Protein AF-A0A0F6TPR3-F1 (afdb_monomer_lite)

Sequence (73 aa):
MSNKNKPSMAQIFVAFLIAFFGSKVIFHFMDFNYSLFKDPFDIGKLLIDIGVFFGLFFIGMMVYTLFSVRKAS

Radius of gyration: 15.55 Å; chains: 1; bounding box: 41×25×42 Å

pLDDT: mean 87.82, 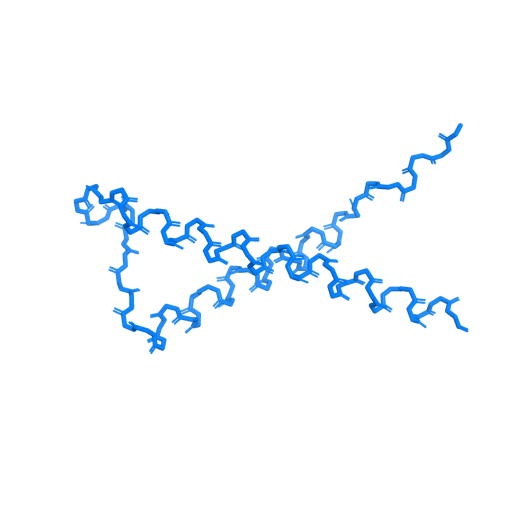std 12.05, range [43.22, 97.69]

Secondary structure (DSSP, 8-state):
---TTSPPHHHHHHHHHHHHHHHHHHHHHTT----TTTS---HHHHHHHHHHHHHHHHHHHHHHHHHHHHHH-

Organism: NCBI:txid914150

Structure (mmCIF, N/CA/C/O backbone):
data_AF-A0A0F6TPR3-F1
#
_entry.id   AF-A0A0F6TPR3-F1
#
loop_
_atom_site.group_PDB
_atom_site.id
_atom_site.type_symbol
_atom_site.label_atom_id
_atom_site.label_alt_id
_atom_site.label_comp_id
_atom_site.label_asym_id
_atom_site.label_entity_id
_atom_site.label_seq_id
_atom_site.pdbx_PDB_ins_code
_atom_site.Cartn_x
_atom_site.Cartn_y
_atom_site.Cartn_z
_atom_site.occupancy
_atom_site.B_iso_or_equiv
_atom_site.auth_seq_id
_atom_site.auth_comp_id
_atom_site.auth_asym_id
_atom_site.auth_atom_id
_atom_site.pdbx_PDB_model_num
ATOM 1 N N . MET A 1 1 ? -4.725 16.114 28.401 1.00 43.22 1 MET A N 1
ATOM 2 C CA . MET A 1 1 ? -5.396 15.893 27.099 1.00 43.22 1 MET A CA 1
ATOM 3 C C . MET A 1 1 ? -5.048 14.497 26.599 1.00 43.22 1 MET A C 1
ATOM 5 O O . MET A 1 1 ? -3.884 14.236 26.335 1.00 43.22 1 MET A O 1
ATOM 9 N N . SER A 1 2 ? -6.016 13.575 26.555 1.00 45.94 2 SER A N 1
ATOM 10 C CA . SER A 1 2 ? -5.799 12.219 26.024 1.00 45.94 2 SER A CA 1
ATOM 11 C C . SER A 1 2 ? -5.590 12.299 24.510 1.00 45.94 2 SER A C 1
ATOM 13 O O . SER A 1 2 ? -6.425 12.853 23.796 1.00 45.94 2 SER A O 1
ATOM 15 N N . ASN A 1 3 ? -4.454 11.793 24.032 1.00 51.31 3 ASN A N 1
ATOM 16 C CA . ASN A 1 3 ? -4.071 11.770 22.623 1.00 51.31 3 ASN A CA 1
ATOM 17 C C . ASN A 1 3 ? -4.904 10.724 21.857 1.00 51.31 3 ASN A C 1
ATOM 19 O O . ASN A 1 3 ? -4.419 9.641 21.546 1.00 51.31 3 ASN A O 1
ATOM 23 N N . LYS A 1 4 ? -6.182 11.028 21.603 1.00 57.56 4 LYS A N 1
ATOM 24 C CA . LYS A 1 4 ? -7.135 10.136 20.917 1.00 57.56 4 LYS A CA 1
ATOM 25 C C . LYS A 1 4 ? -6.964 10.081 19.388 1.00 57.56 4 LYS A C 1
ATOM 27 O O . LYS A 1 4 ? -7.724 9.382 18.733 1.00 57.56 4 LYS A O 1
ATOM 32 N N . ASN A 1 5 ? -5.974 10.777 18.822 1.00 67.19 5 ASN A N 1
ATOM 33 C CA . ASN A 1 5 ? -5.778 10.881 17.367 1.00 67.19 5 ASN A CA 1
ATOM 34 C C . ASN A 1 5 ? -4.699 9.943 16.808 1.00 67.19 5 ASN A C 1
ATOM 36 O O . ASN A 1 5 ? -4.409 9.986 15.615 1.00 67.19 5 ASN A O 1
ATOM 40 N N . LYS A 1 6 ? -4.080 9.103 17.646 1.00 80.94 6 LYS A N 1
ATOM 41 C CA . LYS A 1 6 ? -3.116 8.109 17.169 1.00 80.94 6 LYS A CA 1
ATOM 42 C C . LYS A 1 6 ? -3.858 6.856 16.706 1.00 80.94 6 LYS A C 1
ATOM 44 O O . LYS A 1 6 ? -4.612 6.294 17.504 1.00 80.94 6 LYS A O 1
ATOM 49 N N . PRO A 1 7 ? -3.642 6.395 15.464 1.00 83.62 7 PRO A N 1
ATOM 50 C CA . PRO A 1 7 ? -4.221 5.138 15.030 1.00 83.62 7 PRO A CA 1
ATOM 51 C C . PRO A 1 7 ? -3.703 3.992 15.896 1.00 83.62 7 PRO A C 1
ATOM 53 O O . PRO A 1 7 ? -2.530 3.949 16.275 1.00 83.62 7 PRO A O 1
ATOM 56 N N . SER A 1 8 ? -4.602 3.072 16.236 1.00 90.69 8 SER A N 1
ATOM 57 C CA . SER A 1 8 ? -4.246 1.904 17.041 1.00 90.69 8 SER A CA 1
ATOM 58 C C . SER A 1 8 ? -3.340 0.949 16.257 1.00 90.69 8 SER A C 1
ATOM 60 O O . SER A 1 8 ? -3.387 0.900 15.028 1.00 90.69 8 SER A O 1
ATOM 62 N N . MET A 1 9 ? -2.563 0.122 16.962 1.00 92.38 9 MET A N 1
ATOM 63 C CA . MET A 1 9 ? -1.737 -0.907 16.313 1.00 92.38 9 MET A CA 1
ATOM 64 C C . MET A 1 9 ? -2.583 -1.889 15.494 1.00 92.38 9 MET A C 1
ATOM 66 O O . MET A 1 9 ? -2.160 -2.307 14.423 1.00 92.38 9 MET A O 1
ATOM 70 N N . ALA A 1 10 ? -3.802 -2.203 15.948 1.00 91.00 10 ALA A N 1
ATOM 71 C CA . ALA A 1 10 ? -4.741 -3.040 15.203 1.00 91.00 10 ALA A CA 1
ATOM 72 C C . ALA A 1 10 ? -5.173 -2.384 13.883 1.00 91.00 10 ALA A C 1
ATOM 74 O O . ALA A 1 10 ? -5.182 -3.038 12.846 1.00 91.00 10 ALA A O 1
ATOM 75 N N . GLN A 1 11 ? -5.469 -1.082 13.906 1.00 92.69 11 GLN A N 1
ATOM 76 C CA . GLN A 1 11 ? -5.816 -0.326 12.704 1.00 92.69 11 GLN A CA 1
ATOM 77 C C . GLN A 1 11 ? -4.662 -0.312 11.695 1.00 92.69 11 GLN A C 1
ATOM 79 O O . GLN A 1 11 ? -4.877 -0.597 10.520 1.00 92.69 11 GLN A O 1
ATOM 84 N N . ILE A 1 12 ? -3.441 -0.032 12.163 1.00 95.19 12 ILE A N 1
ATOM 85 C CA . ILE A 1 12 ? -2.231 -0.042 11.329 1.00 95.19 12 ILE A CA 1
ATOM 86 C C . ILE A 1 12 ? -2.003 -1.436 10.742 1.00 95.19 12 ILE A C 1
ATOM 88 O O . ILE A 1 12 ? -1.731 -1.565 9.553 1.00 95.19 12 ILE A O 1
ATOM 92 N N . PHE A 1 13 ? -2.145 -2.483 11.557 1.00 95.31 13 PHE A N 1
ATOM 93 C CA . PHE A 1 13 ? -1.957 -3.861 11.121 1.00 95.31 13 PHE A CA 1
ATOM 94 C C . PHE A 1 13 ? -2.982 -4.273 10.058 1.00 95.31 13 PHE A C 1
ATOM 96 O O . PHE A 1 13 ? -2.605 -4.806 9.020 1.00 95.31 13 PHE A O 1
ATOM 103 N N . VAL A 1 14 ? -4.267 -3.970 10.261 1.00 94.31 14 VAL A N 1
ATOM 104 C CA . VAL A 1 14 ? -5.315 -4.263 9.271 1.00 94.31 14 VAL A CA 1
ATOM 105 C C . VAL A 1 14 ? -5.081 -3.485 7.976 1.00 94.31 14 VAL A C 1
ATOM 107 O O . VAL A 1 14 ? -5.136 -4.073 6.897 1.00 94.31 14 VAL A O 1
ATOM 110 N N . ALA A 1 15 ? -4.763 -2.191 8.063 1.00 96.62 15 ALA A N 1
ATOM 111 C CA . ALA A 1 15 ? -4.445 -1.379 6.892 1.00 96.62 15 ALA A CA 1
ATOM 112 C C . ALA A 1 15 ? -3.209 -1.903 6.144 1.00 96.62 15 ALA A C 1
ATOM 114 O O . ALA A 1 15 ? -3.212 -1.945 4.916 1.00 96.62 15 ALA A O 1
ATOM 115 N N . PHE A 1 16 ? -2.186 -2.367 6.867 1.00 96.56 16 PHE A N 1
ATOM 116 C CA . PHE A 1 16 ? -1.009 -3.010 6.287 1.00 96.56 16 PHE A CA 1
ATOM 117 C C . PHE A 1 16 ? -1.371 -4.295 5.540 1.00 96.56 16 PHE A C 1
ATOM 119 O O . PHE A 1 16 ? -0.928 -4.473 4.411 1.00 96.56 16 PHE A O 1
ATOM 126 N N . LEU A 1 17 ? -2.194 -5.175 6.123 1.00 96.62 17 LEU A N 1
ATOM 127 C CA . LEU A 1 17 ? -2.623 -6.404 5.448 1.00 96.62 17 LEU A CA 1
ATOM 128 C C . LEU A 1 17 ? -3.407 -6.095 4.168 1.00 96.62 17 LEU A C 1
ATOM 130 O O . LEU A 1 17 ? -3.139 -6.696 3.129 1.00 96.62 17 LEU A O 1
ATOM 134 N N . ILE A 1 18 ? -4.331 -5.130 4.225 1.00 95.44 18 ILE A N 1
ATOM 135 C CA . ILE A 1 18 ? -5.092 -4.680 3.051 1.00 95.44 18 ILE A CA 1
ATOM 136 C C . ILE A 1 18 ? -4.146 -4.139 1.979 1.00 95.44 18 ILE A C 1
ATOM 138 O O . ILE A 1 18 ? -4.262 -4.528 0.821 1.00 95.44 18 ILE A O 1
ATOM 142 N N . ALA A 1 19 ? -3.192 -3.286 2.351 1.00 97.25 19 ALA A N 1
ATOM 143 C CA . ALA A 1 19 ? -2.224 -2.727 1.416 1.00 97.25 19 ALA A CA 1
ATOM 144 C C . ALA A 1 19 ? -1.318 -3.797 0.803 1.00 97.25 19 ALA A C 1
ATOM 146 O O . ALA A 1 19 ? -1.134 -3.815 -0.408 1.00 97.25 19 ALA A O 1
ATOM 147 N N . PHE A 1 20 ? -0.797 -4.713 1.618 1.00 95.19 20 PHE A N 1
ATOM 148 C CA . PHE A 1 20 ? 0.147 -5.741 1.191 1.00 95.19 20 PHE A CA 1
ATOM 149 C C . PHE A 1 20 ? -0.480 -6.781 0.261 1.00 95.19 20 PHE A C 1
ATOM 151 O O . PHE A 1 20 ? 0.109 -7.144 -0.756 1.00 95.19 20 PHE A O 1
ATOM 158 N N . PHE A 1 21 ? -1.663 -7.295 0.602 1.00 96.31 21 PHE A N 1
ATOM 159 C CA . PHE A 1 21 ? -2.352 -8.247 -0.268 1.00 96.31 21 PHE A CA 1
ATOM 160 C C . PHE A 1 21 ? -3.030 -7.538 -1.437 1.00 96.31 21 PHE A C 1
ATOM 162 O O . PHE A 1 21 ? -2.972 -8.029 -2.561 1.00 96.31 21 PHE A O 1
ATOM 169 N N . GLY A 1 22 ? -3.622 -6.369 -1.195 1.00 95.88 22 GLY A N 1
ATOM 170 C CA . GLY A 1 22 ? -4.280 -5.576 -2.225 1.00 95.88 22 GLY A CA 1
ATOM 171 C C . GLY A 1 22 ? -3.317 -5.129 -3.319 1.00 95.88 22 GLY A C 1
ATOM 172 O O . GLY A 1 22 ? -3.658 -5.260 -4.490 1.00 95.88 22 GLY A O 1
ATOM 173 N N . SER A 1 23 ? -2.100 -4.690 -2.979 1.00 95.44 23 SER A N 1
ATOM 174 C CA . SER A 1 23 ? -1.108 -4.297 -3.987 1.00 95.44 23 SER A CA 1
ATOM 175 C C . SER A 1 23 ? -0.722 -5.479 -4.874 1.00 95.44 23 SER A C 1
ATOM 177 O O . SER A 1 23 ? -0.740 -5.349 -6.092 1.00 95.44 23 SER A O 1
ATOM 179 N N . LYS A 1 24 ? -0.492 -6.665 -4.292 1.00 93.00 24 LYS A N 1
ATOM 180 C CA . LYS A 1 24 ? -0.215 -7.895 -5.055 1.00 93.00 24 LYS A CA 1
ATOM 181 C C . LYS A 1 24 ? -1.351 -8.270 -6.000 1.00 93.00 24 LYS A C 1
ATOM 183 O O . LYS A 1 24 ? -1.086 -8.663 -7.130 1.00 93.00 24 LYS A O 1
ATOM 188 N N . VAL A 1 25 ? -2.599 -8.155 -5.544 1.00 95.25 25 VAL A N 1
ATOM 189 C CA . VAL A 1 25 ? -3.777 -8.430 -6.377 1.00 95.25 25 VAL A CA 1
ATOM 190 C C . VAL A 1 25 ? -3.857 -7.434 -7.533 1.00 95.25 25 VAL A C 1
ATOM 192 O O . VAL A 1 25 ? -3.995 -7.852 -8.678 1.00 95.25 25 VAL A O 1
ATOM 195 N N . ILE A 1 26 ? -3.713 -6.134 -7.260 1.00 95.00 26 ILE A N 1
ATOM 196 C CA . ILE A 1 26 ? -3.720 -5.090 -8.295 1.00 95.00 26 ILE A CA 1
ATOM 197 C C . ILE A 1 26 ? -2.607 -5.337 -9.315 1.00 95.00 26 ILE A C 1
ATOM 199 O O . ILE A 1 26 ? -2.870 -5.348 -10.513 1.00 95.00 26 ILE A O 1
ATOM 203 N N . PHE A 1 27 ? -1.381 -5.592 -8.859 1.00 94.44 27 PHE A N 1
ATOM 204 C CA . PHE A 1 27 ? -0.252 -5.841 -9.751 1.00 94.44 27 PHE A CA 1
ATOM 205 C C . PHE A 1 27 ? -0.423 -7.100 -10.586 1.00 94.44 27 PHE A C 1
ATOM 207 O O . PHE A 1 27 ? -0.065 -7.086 -11.759 1.00 94.44 27 PHE A O 1
ATOM 214 N N . HIS A 1 28 ? -1.025 -8.150 -10.025 1.00 92.50 28 HIS A N 1
ATOM 215 C CA . HIS A 1 28 ? -1.350 -9.349 -10.786 1.00 92.50 28 HIS A CA 1
ATOM 216 C C . HIS A 1 28 ? -2.333 -9.055 -11.927 1.00 92.50 28 HIS A C 1
ATOM 218 O O . HIS A 1 28 ? -2.101 -9.491 -13.046 1.00 92.50 28 HIS A O 1
ATOM 224 N N . PHE A 1 29 ? -3.391 -8.274 -11.680 1.00 94.75 29 PHE A N 1
ATOM 225 C CA . PHE A 1 29 ? -4.362 -7.908 -12.723 1.00 94.75 29 PHE A CA 1
ATOM 226 C C . PHE A 1 29 ? -3.838 -6.890 -13.741 1.00 94.75 29 PHE A C 1
ATOM 228 O O . PHE A 1 29 ? -4.379 -6.794 -14.838 1.00 94.75 29 PHE A O 1
ATOM 235 N N . MET A 1 30 ? -2.819 -6.113 -13.380 1.00 93.00 30 MET A N 1
ATOM 236 C CA . MET A 1 30 ? -2.201 -5.115 -14.257 1.00 93.00 30 MET A CA 1
ATOM 237 C C . MET A 1 30 ? -0.954 -5.641 -14.983 1.00 93.00 30 MET A C 1
ATOM 239 O O . MET A 1 30 ? -0.259 -4.848 -15.617 1.00 93.00 30 MET A O 1
ATOM 243 N N . ASP A 1 31 ? -0.631 -6.934 -14.846 1.00 89.06 31 ASP A N 1
ATOM 244 C CA . ASP A 1 31 ? 0.620 -7.550 -15.319 1.00 89.06 31 ASP A CA 1
ATOM 245 C C . ASP A 1 31 ? 1.885 -6.775 -14.888 1.00 89.06 31 ASP A C 1
ATOM 247 O O . ASP A 1 31 ? 2.934 -6.786 -15.544 1.00 89.06 31 ASP A O 1
ATOM 251 N N . PHE A 1 32 ? 1.802 -6.090 -13.745 1.00 89.12 32 PHE A N 1
ATOM 252 C CA . PHE A 1 32 ? 2.880 -5.274 -13.215 1.00 89.12 32 PHE A CA 1
ATOM 253 C C . PHE A 1 32 ? 3.876 -6.160 -12.468 1.00 89.12 32 PHE A C 1
ATOM 255 O O . PHE A 1 32 ? 3.718 -6.479 -11.290 1.00 89.12 32 PHE A O 1
ATOM 262 N N . ASN A 1 33 ? 4.930 -6.561 -13.173 1.00 81.44 33 ASN A N 1
ATOM 263 C CA . ASN A 1 33 ? 6.034 -7.320 -12.606 1.00 81.44 33 ASN A CA 1
ATOM 264 C C . ASN A 1 33 ? 7.182 -6.369 -12.252 1.00 81.44 33 ASN A C 1
ATOM 266 O O . ASN A 1 33 ? 7.878 -5.847 -13.131 1.00 81.44 33 ASN A O 1
ATOM 270 N N . TYR A 1 34 ? 7.363 -6.141 -10.953 1.00 78.50 34 TYR A N 1
ATOM 271 C CA . TYR A 1 34 ? 8.536 -5.467 -10.417 1.00 78.50 34 TYR A CA 1
ATOM 272 C C . TYR A 1 34 ? 9.060 -6.201 -9.189 1.00 78.50 34 TYR A C 1
ATOM 274 O O . TYR A 1 34 ? 8.325 -6.471 -8.238 1.00 78.50 34 TYR A O 1
ATOM 282 N N . SER A 1 35 ? 10.346 -6.526 -9.206 1.00 80.31 35 SER A N 1
ATOM 283 C CA . SER A 1 35 ? 11.046 -7.133 -8.086 1.00 80.31 35 SER A CA 1
ATOM 284 C C . SER A 1 35 ? 12.287 -6.320 -7.745 1.00 80.31 35 SER A C 1
ATOM 286 O O . SER A 1 35 ? 13.289 -6.387 -8.449 1.00 80.31 35 SER A O 1
ATOM 288 N N . LEU A 1 36 ? 12.251 -5.626 -6.603 1.00 76.19 36 LEU A N 1
ATOM 289 C CA . LEU A 1 36 ? 13.341 -4.771 -6.103 1.00 76.19 36 LEU A CA 1
ATOM 290 C C . LEU A 1 36 ? 14.719 -5.444 -6.045 1.00 76.19 36 LEU A C 1
ATOM 292 O O . LEU A 1 36 ? 15.737 -4.764 -6.099 1.00 76.19 36 LEU A O 1
ATOM 296 N N . PHE A 1 37 ? 14.748 -6.768 -5.888 1.00 81.56 37 PHE A N 1
ATOM 297 C CA . PHE A 1 37 ? 15.982 -7.540 -5.732 1.00 81.56 37 PHE A CA 1
ATOM 298 C C . PHE A 1 37 ? 16.388 -8.312 -6.989 1.00 81.56 37 PHE A C 1
ATOM 300 O O . PHE A 1 37 ? 17.478 -8.877 -7.013 1.00 81.56 37 PHE A O 1
ATOM 307 N N . LYS A 1 38 ? 15.512 -8.403 -7.997 1.00 82.50 38 LYS A N 1
ATOM 308 C CA . LYS A 1 38 ? 15.768 -9.185 -9.219 1.00 82.50 38 LYS A CA 1
ATOM 309 C C . LYS A 1 38 ? 15.854 -8.319 -10.467 1.00 82.50 38 LYS A C 1
ATOM 311 O O . LYS A 1 38 ? 16.602 -8.666 -11.375 1.00 82.50 38 LYS A O 1
ATOM 316 N N . ASP A 1 39 ? 15.111 -7.221 -10.504 1.00 81.94 39 ASP A N 1
ATOM 317 C CA . ASP A 1 39 ? 15.089 -6.319 -11.645 1.00 81.94 39 ASP A CA 1
ATOM 318 C C . ASP A 1 39 ? 16.140 -5.211 -11.484 1.00 81.94 39 ASP A C 1
ATOM 320 O O . ASP A 1 39 ? 16.449 -4.806 -10.358 1.00 81.94 39 ASP A O 1
ATOM 324 N N . PRO A 1 40 ? 16.683 -4.678 -12.595 1.00 88.69 40 PRO A N 1
ATOM 325 C CA . PRO A 1 40 ? 17.446 -3.439 -12.569 1.00 88.69 40 PRO A CA 1
ATOM 326 C C . PRO A 1 40 ? 16.653 -2.331 -11.877 1.00 88.69 40 PRO A C 1
ATOM 328 O O . PRO A 1 40 ? 15.431 -2.249 -12.022 1.00 88.69 40 PRO A O 1
ATOM 331 N N . PHE A 1 41 ? 17.359 -1.467 -11.147 1.00 88.81 41 PHE A N 1
ATOM 332 C CA . PHE A 1 41 ? 16.728 -0.356 -10.447 1.00 88.81 41 PHE A CA 1
ATOM 333 C C . PHE A 1 41 ? 15.950 0.529 -11.428 1.00 88.81 41 PHE A C 1
ATOM 335 O O . PHE A 1 41 ? 16.535 1.174 -12.299 1.00 88.81 41 PHE A O 1
ATOM 342 N N . ASP A 1 42 ? 14.632 0.566 -11.251 1.00 91.31 42 ASP A N 1
ATOM 343 C CA . ASP A 1 42 ? 13.708 1.367 -12.042 1.00 91.31 42 ASP A CA 1
ATOM 344 C C . ASP A 1 42 ? 12.902 2.250 -11.089 1.00 91.31 42 ASP A C 1
ATOM 346 O O . ASP A 1 42 ? 12.036 1.791 -10.337 1.00 91.31 42 ASP A O 1
ATOM 350 N N . ILE A 1 43 ? 13.215 3.546 -11.108 1.00 92.06 43 ILE A N 1
ATOM 351 C CA . ILE A 1 43 ? 12.576 4.530 -10.234 1.00 92.06 43 ILE A CA 1
ATOM 352 C C . ILE A 1 43 ? 11.070 4.638 -10.496 1.00 92.06 43 ILE A C 1
ATOM 354 O O . ILE A 1 43 ? 10.303 4.847 -9.560 1.00 92.06 43 ILE A O 1
ATOM 358 N N . GLY A 1 44 ? 10.630 4.463 -11.745 1.00 93.19 44 GLY A N 1
ATOM 359 C CA . GLY A 1 44 ? 9.219 4.529 -12.109 1.00 93.19 44 GLY A CA 1
ATOM 360 C C . GLY A 1 44 ? 8.450 3.364 -11.502 1.00 93.19 44 GLY A C 1
ATOM 361 O O . GLY A 1 44 ? 7.424 3.566 -10.852 1.00 93.19 44 GLY A O 1
ATOM 362 N N . LYS A 1 45 ? 8.988 2.149 -11.630 1.00 91.38 45 LYS A N 1
ATOM 363 C CA . LYS A 1 45 ? 8.375 0.962 -11.027 1.00 91.38 45 LYS A CA 1
ATOM 364 C C . LYS A 1 45 ? 8.380 1.011 -9.499 1.00 91.38 45 LYS A C 1
ATOM 366 O O . LYS A 1 45 ? 7.381 0.650 -8.883 1.00 91.38 45 LYS A O 1
ATOM 371 N N . LEU A 1 46 ? 9.450 1.524 -8.887 1.00 91.75 46 LEU A N 1
ATOM 372 C CA . LEU A 1 46 ? 9.511 1.746 -7.440 1.00 91.75 46 LEU A CA 1
ATOM 373 C C . LEU A 1 46 ? 8.428 2.722 -6.961 1.00 91.75 46 LEU A C 1
ATOM 375 O O . LEU A 1 46 ? 7.769 2.465 -5.956 1.00 91.75 46 LEU A O 1
ATOM 379 N N . LEU A 1 47 ? 8.237 3.836 -7.672 1.00 94.88 47 LEU A N 1
ATOM 380 C CA . LEU A 1 47 ? 7.218 4.828 -7.329 1.00 94.88 47 LEU A CA 1
ATOM 381 C C . LEU A 1 47 ? 5.802 4.265 -7.459 1.00 94.88 47 LEU A C 1
ATOM 383 O O . LEU A 1 47 ? 4.959 4.565 -6.616 1.00 94.88 47 LEU A O 1
ATOM 387 N N . ILE A 1 48 ? 5.543 3.438 -8.476 1.00 94.31 48 ILE A N 1
ATOM 388 C CA . ILE A 1 48 ? 4.256 2.749 -8.635 1.00 94.31 48 ILE A CA 1
ATOM 389 C C . ILE A 1 48 ? 4.026 1.776 -7.474 1.00 94.31 48 ILE A C 1
ATOM 391 O O . ILE A 1 48 ? 2.955 1.808 -6.868 1.00 9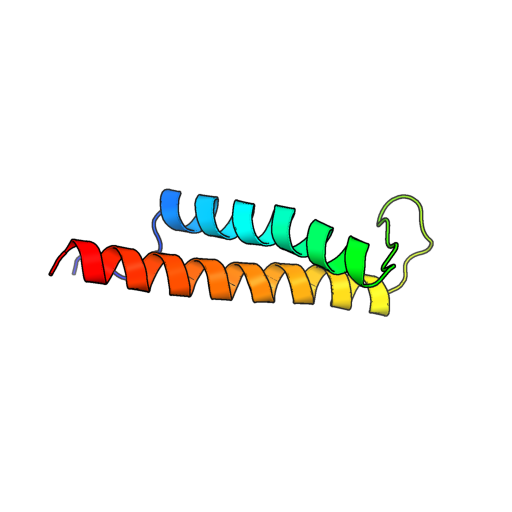4.31 48 ILE A O 1
ATOM 395 N N . ASP A 1 49 ? 5.029 0.965 -7.127 1.00 91.56 49 ASP A N 1
ATOM 396 C CA . ASP A 1 49 ? 4.944 -0.006 -6.030 1.00 91.56 49 ASP A CA 1
ATOM 397 C C . ASP A 1 49 ? 4.598 0.676 -4.695 1.00 91.56 49 ASP A C 1
ATOM 399 O O . ASP A 1 49 ? 3.561 0.418 -4.075 1.00 91.56 49 ASP A O 1
ATOM 403 N N . ILE A 1 50 ? 5.418 1.661 -4.319 1.00 94.06 50 ILE A N 1
ATOM 404 C CA . ILE A 1 50 ? 5.239 2.470 -3.111 1.00 94.06 50 ILE A CA 1
ATOM 405 C C . ILE A 1 50 ? 3.901 3.222 -3.143 1.00 94.06 50 ILE A C 1
ATOM 407 O O . ILE A 1 50 ? 3.182 3.255 -2.142 1.00 94.06 50 ILE A O 1
ATOM 411 N N . GLY A 1 51 ? 3.547 3.817 -4.283 1.00 96.00 51 GLY A N 1
ATOM 412 C CA . GLY A 1 51 ? 2.333 4.611 -4.447 1.00 96.00 51 GLY A CA 1
ATOM 413 C C . GLY A 1 51 ? 1.061 3.792 -4.246 1.00 96.00 51 GLY A C 1
ATOM 414 O O . GLY A 1 51 ? 0.191 4.189 -3.470 1.00 96.00 51 GLY A O 1
ATOM 415 N N . VAL A 1 52 ? 0.963 2.624 -4.885 1.00 96.25 52 VAL A N 1
ATOM 416 C CA . VAL A 1 52 ? -0.189 1.723 -4.720 1.00 96.25 52 VAL A CA 1
ATOM 417 C C . VAL A 1 52 ? -0.270 1.211 -3.286 1.00 96.25 52 VAL A C 1
ATOM 419 O O . VAL A 1 52 ? -1.354 1.212 -2.699 1.00 96.25 52 VAL A O 1
ATOM 422 N N . PHE A 1 53 ? 0.865 0.843 -2.687 1.00 96.38 53 PHE A N 1
ATOM 423 C CA . PHE A 1 53 ? 0.898 0.396 -1.299 1.00 96.38 53 PHE A CA 1
ATOM 424 C C . PHE A 1 53 ? 0.383 1.474 -0.333 1.00 96.38 53 PHE A C 1
ATOM 426 O O . PHE A 1 53 ? -0.545 1.218 0.437 1.00 96.38 53 PHE A O 1
ATOM 433 N N . PHE A 1 54 ? 0.925 2.697 -0.383 1.00 97.12 54 PHE A N 1
ATOM 434 C CA . PHE A 1 54 ? 0.488 3.780 0.504 1.00 97.12 54 PHE A CA 1
ATOM 435 C C . PHE A 1 54 ? -0.942 4.245 0.217 1.00 97.12 54 PHE A C 1
ATOM 437 O O . PHE A 1 54 ? -1.671 4.564 1.159 1.00 97.12 54 PHE A O 1
ATOM 444 N N . GLY A 1 55 ? -1.371 4.239 -1.048 1.00 97.69 55 GLY A N 1
ATOM 445 C CA . GLY A 1 55 ? -2.752 4.536 -1.426 1.00 97.69 55 GLY A CA 1
ATOM 446 C C . GLY A 1 55 ? -3.736 3.562 -0.779 1.00 97.69 55 GLY A C 1
ATOM 447 O O . GLY A 1 55 ? -4.671 3.982 -0.095 1.00 97.69 55 GLY A O 1
ATOM 448 N N . LEU A 1 56 ? -3.486 2.256 -0.905 1.00 97.69 56 LEU A N 1
ATOM 449 C CA . LEU A 1 56 ? -4.307 1.229 -0.261 1.00 97.69 56 LEU A CA 1
ATOM 450 C C . LEU A 1 56 ? -4.222 1.277 1.263 1.00 97.69 56 LEU A C 1
ATOM 452 O O . LEU A 1 56 ? -5.234 1.083 1.935 1.00 97.69 56 LEU A O 1
ATOM 456 N N . PHE A 1 57 ? -3.043 1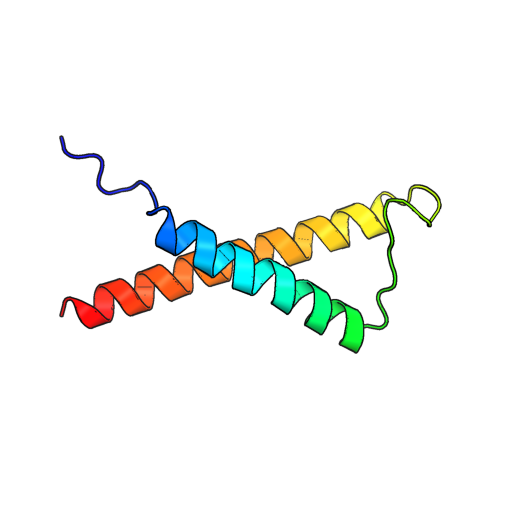.558 1.815 1.00 97.12 57 PHE A N 1
ATOM 457 C CA . PHE A 1 57 ? -2.863 1.698 3.254 1.00 97.12 57 PHE A CA 1
ATOM 458 C C . PHE A 1 57 ? -3.737 2.829 3.799 1.00 97.12 57 PHE A C 1
ATOM 460 O O . PHE A 1 57 ? -4.497 2.621 4.742 1.00 97.12 57 PHE A O 1
ATOM 467 N N . PHE A 1 58 ? -3.702 4.008 3.172 1.00 96.25 58 PHE A N 1
ATOM 468 C CA . PHE A 1 58 ? -4.518 5.149 3.584 1.00 96.25 58 PHE A CA 1
ATOM 469 C C . PHE A 1 58 ? -6.021 4.848 3.490 1.00 96.25 58 PHE A C 1
ATOM 471 O O . PHE A 1 58 ? -6.768 5.130 4.430 1.00 96.25 58 PHE A O 1
ATOM 478 N N . ILE A 1 59 ? -6.456 4.193 2.410 1.00 95.81 59 ILE A N 1
ATOM 479 C CA . ILE A 1 59 ? -7.840 3.725 2.262 1.00 95.81 59 ILE A CA 1
ATOM 480 C C . ILE A 1 59 ? -8.202 2.750 3.390 1.00 95.81 59 ILE A C 1
ATOM 482 O O . ILE A 1 59 ? -9.233 2.920 4.038 1.00 95.81 59 ILE A O 1
ATOM 486 N N . GLY A 1 60 ? -7.344 1.771 3.687 1.00 95.06 60 GLY A N 1
ATOM 487 C CA . GLY A 1 60 ? -7.543 0.818 4.780 1.00 95.06 60 GLY A CA 1
ATOM 488 C C . GLY A 1 60 ? -7.693 1.504 6.140 1.00 95.06 60 GLY A C 1
ATOM 489 O O . GLY A 1 60 ? -8.585 1.158 6.918 1.00 95.06 60 GLY A O 1
ATOM 490 N N . MET A 1 61 ? -6.889 2.538 6.401 1.00 94.19 61 MET A N 1
ATOM 491 C CA . MET A 1 61 ? -6.990 3.355 7.613 1.00 94.19 61 MET A CA 1
ATOM 492 C C . MET A 1 61 ? -8.343 4.071 7.703 1.00 94.19 61 MET A C 1
ATOM 494 O O . MET A 1 61 ? -8.979 4.023 8.759 1.00 94.19 61 MET A O 1
ATOM 498 N N . MET A 1 62 ? -8.799 4.701 6.612 1.00 92.94 62 MET A N 1
ATOM 499 C CA . MET A 1 62 ? -10.099 5.385 6.551 1.00 92.94 62 MET A CA 1
ATOM 500 C C . MET A 1 62 ? -11.265 4.418 6.759 1.00 92.94 62 MET A C 1
ATOM 502 O O . MET A 1 62 ? -12.168 4.691 7.551 1.00 92.94 62 MET A O 1
ATOM 506 N N . VAL A 1 63 ? -11.229 3.274 6.075 1.00 91.62 63 VAL A N 1
ATOM 507 C CA . VAL A 1 63 ? -12.257 2.234 6.156 1.00 91.62 63 VAL A CA 1
ATOM 508 C C . VAL A 1 63 ? -12.359 1.696 7.582 1.00 91.62 63 VAL A C 1
ATOM 510 O O . VAL A 1 63 ? -13.454 1.646 8.141 1.00 91.62 63 VAL A O 1
ATOM 513 N N . TYR A 1 64 ? -11.230 1.371 8.217 1.00 91.44 64 TYR A N 1
ATOM 514 C CA . TYR A 1 64 ? -11.214 0.900 9.602 1.00 91.44 64 TYR A CA 1
ATOM 515 C C . TYR A 1 64 ? -11.823 1.926 10.566 1.00 91.44 64 TYR A C 1
ATOM 517 O O . TYR A 1 64 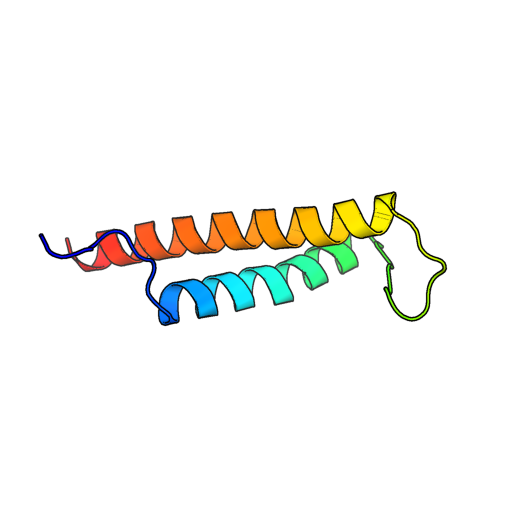? -12.628 1.561 11.428 1.00 91.44 64 TYR A O 1
ATOM 525 N N . THR A 1 65 ? -11.479 3.210 10.412 1.00 89.88 65 THR A N 1
ATOM 526 C CA . THR A 1 65 ? -12.073 4.290 11.214 1.00 89.88 65 THR A CA 1
ATOM 527 C C . THR A 1 65 ? -13.585 4.348 11.018 1.00 89.88 65 THR A C 1
ATOM 529 O O . THR A 1 65 ? -14.319 4.380 12.004 1.00 89.88 65 THR A O 1
ATOM 532 N N . LEU A 1 66 ? -14.070 4.302 9.774 1.00 88.94 66 LEU 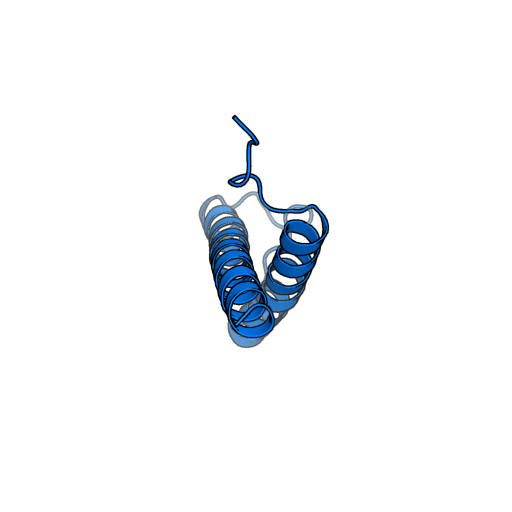A N 1
ATOM 533 C CA . LEU A 1 66 ? -15.501 4.364 9.469 1.00 88.94 66 LEU A CA 1
ATOM 534 C C . LEU A 1 66 ? -16.280 3.211 10.120 1.00 88.94 66 LEU A C 1
ATOM 536 O O . LEU A 1 66 ? -17.325 3.436 10.733 1.00 88.94 66 LEU A O 1
ATOM 540 N N . PHE A 1 67 ? -15.763 1.984 10.032 1.00 89.25 67 PHE A N 1
ATOM 541 C CA . PHE A 1 67 ? -16.381 0.820 10.671 1.00 89.25 67 PHE A CA 1
ATOM 542 C C . PHE A 1 67 ? -16.311 0.881 12.200 1.00 89.25 67 PHE A C 1
ATOM 544 O O . PHE A 1 67 ? -17.273 0.510 12.872 1.00 89.25 67 PHE A O 1
ATOM 551 N N . SER A 1 68 ? -15.208 1.386 12.754 1.00 86.12 68 SER A N 1
ATOM 552 C CA . SER A 1 68 ? -15.050 1.541 14.204 1.00 86.12 68 SER A CA 1
ATOM 553 C C . SER A 1 68 ? -16.022 2.577 14.773 1.00 86.12 68 SER A C 1
ATOM 555 O O . SER A 1 68 ? -16.612 2.337 15.822 1.00 86.12 68 SER A O 1
ATOM 557 N N . VAL A 1 69 ? -16.241 3.689 14.060 1.00 80.44 69 VAL A N 1
ATOM 558 C CA . VAL A 1 69 ? -17.237 4.709 14.426 1.00 80.44 69 VAL A CA 1
ATOM 559 C C . VAL A 1 69 ? -18.646 4.127 14.369 1.00 80.44 69 VAL A C 1
ATOM 561 O O . VAL A 1 69 ? -19.396 4.280 15.327 1.00 80.44 69 VAL A O 1
ATOM 564 N N . ARG A 1 70 ? -18.998 3.403 13.295 1.00 79.75 70 ARG A N 1
ATOM 565 C CA . ARG A 1 70 ? -20.319 2.760 13.178 1.00 79.75 70 ARG A CA 1
ATOM 566 C C . ARG A 1 70 ? -20.601 1.761 14.295 1.00 79.75 70 ARG A C 1
ATOM 568 O O . ARG A 1 70 ? -21.733 1.682 14.737 1.00 79.75 70 ARG A O 1
ATOM 575 N N . LYS A 1 71 ? -19.598 1.004 14.743 1.00 77.69 71 LYS A N 1
ATOM 576 C CA . LYS A 1 71 ? -19.757 0.034 15.838 1.00 77.69 71 LYS A CA 1
ATOM 577 C C . LYS A 1 71 ? -19.996 0.698 17.204 1.00 77.69 71 LYS A C 1
ATOM 579 O O . LYS A 1 71 ? -20.467 0.029 18.117 1.00 77.69 71 LYS A O 1
ATOM 584 N N . ALA A 1 72 ? -19.624 1.968 17.361 1.00 66.19 72 ALA A N 1
ATOM 585 C CA . ALA A 1 72 ? -19.765 2.718 18.608 1.00 66.19 72 ALA A CA 1
ATOM 586 C C . ALA A 1 72 ? -21.058 3.557 18.692 1.00 66.19 72 ALA A C 1
ATOM 588 O O . ALA A 1 72 ? -21.305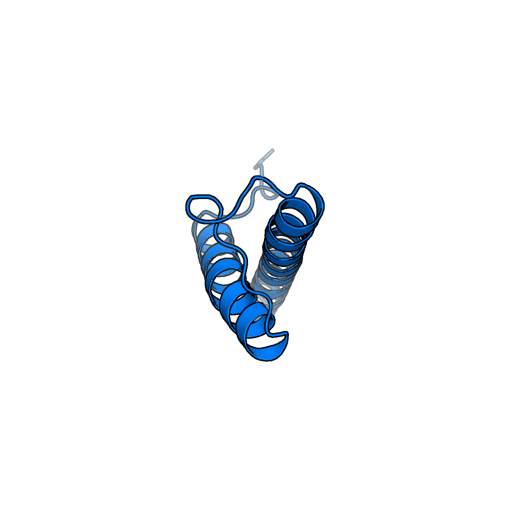 4.146 19.745 1.00 66.19 72 ALA A O 1
ATOM 589 N N . SER A 1 73 ? -21.833 3.635 17.603 1.00 59.94 73 SER A N 1
ATOM 590 C CA . SER A 1 73 ? -23.160 4.267 17.536 1.00 59.94 73 SER A CA 1
ATOM 591 C C . SER A 1 73 ? -24.269 3.246 17.740 1.00 59.94 73 SER A C 1
ATOM 593 O O . SER A 1 73 ? -25.367 3.716 18.107 1.00 59.94 73 SER A O 1
#

Foldseek 3Di:
DPPPPDDDPVLQVQLQVQLVVVLVVVCVVVVLDDDPVPDDDDPVSVCSSVVSSVVSSVVSSVVVVVVVVVVVD